Protein AF-A0A7S0BQ72-F1 (afdb_monomer_lite)

Sequence (99 aa):
MGRMLGFVGVPGSGLGAGGRGSRRRLHRCRAFSDNLIGVHYLVFSGSLEESDVRKAAAGAKEAGYDVLELPMMDVDMDTRMIKGVLDEYGLVPTGSLGL

Radius of gyration: 30.88 Å; chains: 1; bounding box: 50×63×85 Å

pLDDT: mean 78.66, std 23.92, range [35.94, 98.69]

Secondary structure (DSSP, 8-state):
------------------------------PPPSS--EEEGGGT-S--SHHHHHHHHHHHHHTT-SEEEEETT-TT--HHHHHHHHHHHTPEEEEES--

Foldseek 3Di:
DYDDDDDDDDDDDDDDDDDDDPPPPPPPDPPPPPDFAEDELVVQDDDLPLVSLLRSLVVCLVVPGQEYEYQPCDPPRPPVSSVVSNVVSNHHYHYDPPD

Structure (mmCIF, N/CA/C/O backbone):
data_AF-A0A7S0BQ72-F1
#
_entry.id   AF-A0A7S0BQ72-F1
#
loop_
_atom_site.group_PDB
_atom_site.id
_atom_site.type_symbol
_atom_site.label_atom_id
_atom_site.label_alt_id
_atom_site.label_comp_id
_atom_site.label_asym_id
_atom_si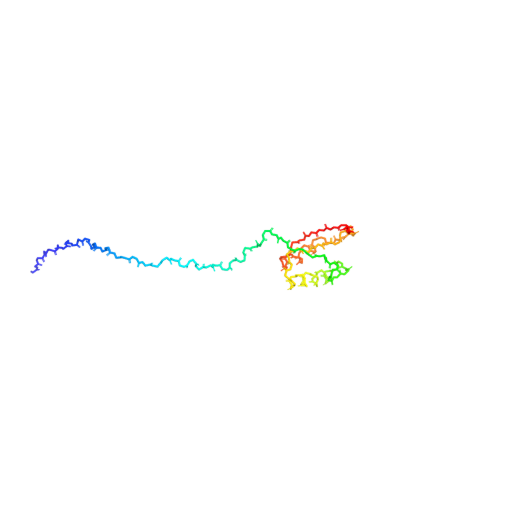te.label_entity_id
_atom_site.label_seq_id
_atom_site.pdbx_PDB_ins_code
_atom_site.Cartn_x
_atom_site.Cartn_y
_atom_site.Cartn_z
_atom_site.occupancy
_atom_site.B_iso_or_equiv
_atom_site.auth_seq_id
_atom_site.auth_comp_id
_atom_site.auth_asym_id
_atom_site.auth_atom_id
_atom_site.pdbx_PDB_model_num
ATOM 1 N N . MET A 1 1 ? -28.352 -53.924 68.371 1.00 41.56 1 MET A N 1
ATOM 2 C CA . MET A 1 1 ? -28.488 -52.454 68.227 1.00 41.56 1 MET A CA 1
ATOM 3 C C . MET A 1 1 ? -28.575 -52.148 66.735 1.00 41.56 1 MET A C 1
ATOM 5 O O . MET A 1 1 ? -27.767 -52.711 66.025 1.00 41.56 1 MET A O 1
ATOM 9 N N . GLY A 1 2 ? -29.467 -51.373 66.129 1.00 41.12 2 GLY A N 1
ATOM 10 C CA . GLY A 1 2 ? -30.600 -50.543 66.525 1.00 41.12 2 GLY A CA 1
ATOM 11 C C . GLY A 1 2 ? -31.007 -49.732 65.272 1.00 41.12 2 GLY A C 1
ATOM 12 O O . GLY A 1 2 ? -30.124 -49.193 64.626 1.00 41.12 2 GLY A O 1
ATOM 13 N N . ARG A 1 3 ? -32.307 -49.753 64.930 1.00 44.31 3 ARG A N 1
ATOM 14 C CA . ARG A 1 3 ? -33.176 -48.734 64.271 1.00 44.31 3 ARG A CA 1
ATOM 15 C C . ARG A 1 3 ? -32.586 -47.789 63.186 1.00 44.31 3 ARG A C 1
ATOM 17 O O . ARG A 1 3 ? -31.590 -47.136 63.421 1.00 44.31 3 ARG A O 1
ATOM 24 N N . MET A 1 4 ? -33.146 -47.719 61.967 1.00 35.94 4 MET A N 1
ATOM 25 C CA . MET A 1 4 ? -34.406 -47.047 61.540 1.00 35.94 4 MET A CA 1
ATOM 26 C C . MET A 1 4 ? -34.242 -45.529 61.296 1.00 35.94 4 MET A C 1
ATOM 28 O O . MET A 1 4 ? -33.608 -44.855 62.097 1.00 35.94 4 MET A O 1
ATOM 32 N N . LEU A 1 5 ? -34.955 -45.035 60.263 1.00 50.41 5 LEU A N 1
ATOM 33 C CA . LEU A 1 5 ? -35.218 -43.631 59.858 1.00 50.41 5 LEU A CA 1
ATOM 34 C C . LEU A 1 5 ? -34.120 -43.020 58.953 1.00 50.41 5 LEU A C 1
ATOM 36 O O . LEU A 1 5 ? -32.964 -42.972 59.333 1.00 50.41 5 LEU A O 1
ATOM 40 N N . GLY A 1 6 ? -34.359 -42.568 57.716 1.00 37.75 6 GLY A N 1
ATOM 41 C CA . GLY A 1 6 ? -35.563 -41.967 57.145 1.00 37.75 6 GLY A CA 1
ATOM 42 C C . GLY A 1 6 ? -35.595 -40.474 57.474 1.00 37.75 6 GLY A C 1
ATOM 43 O O . GLY A 1 6 ? -36.144 -40.108 58.507 1.00 37.75 6 GLY A O 1
ATOM 44 N N . PHE A 1 7 ? -35.025 -39.622 56.614 1.00 39.34 7 PHE A N 1
ATOM 45 C CA . PHE A 1 7 ? -35.271 -38.179 56.666 1.00 39.34 7 PHE A CA 1
ATOM 46 C C . PHE A 1 7 ? -35.523 -37.620 55.262 1.00 39.34 7 PHE A C 1
ATOM 48 O O . PHE A 1 7 ? -34.644 -37.592 54.404 1.00 39.34 7 PHE A O 1
ATOM 55 N N . VAL A 1 8 ? -36.772 -37.207 55.064 1.00 45.25 8 VAL A N 1
ATOM 56 C CA . VAL A 1 8 ? -37.276 -36.356 53.987 1.00 45.25 8 VAL A CA 1
ATOM 57 C C . VAL A 1 8 ? -37.340 -34.933 54.555 1.00 45.25 8 VAL A C 1
ATOM 59 O O . VAL A 1 8 ? -37.845 -34.746 55.658 1.00 45.25 8 VAL A O 1
ATOM 62 N N . GLY A 1 9 ? -36.864 -33.937 53.806 1.00 38.19 9 GLY A N 1
ATOM 63 C CA . GLY A 1 9 ? -36.982 -32.504 54.124 1.00 38.19 9 GLY A CA 1
ATOM 64 C C . GLY A 1 9 ? -36.601 -31.671 52.894 1.00 38.19 9 GLY A C 1
ATOM 65 O O . GLY A 1 9 ? -35.417 -31.501 52.643 1.00 38.19 9 GLY A O 1
ATOM 66 N N . VAL A 1 10 ? -37.516 -31.492 51.931 1.00 49.62 10 VAL A N 1
ATOM 67 C CA . VAL A 1 10 ? -38.379 -30.305 51.674 1.00 49.62 10 VAL A CA 1
ATOM 68 C C . VAL A 1 10 ? -37.610 -29.088 51.105 1.00 49.62 10 VAL A C 1
ATOM 70 O O . VAL A 1 10 ? -36.582 -28.702 51.656 1.00 49.62 10 VAL A O 1
ATOM 73 N N . PRO A 1 11 ? -38.097 -28.474 50.001 1.00 47.62 11 PRO A N 1
ATOM 74 C CA . PRO A 1 11 ? -37.394 -27.428 49.264 1.00 47.62 11 PRO A CA 1
ATOM 75 C C . PRO A 1 11 ? -37.461 -26.074 49.980 1.00 47.62 11 PRO A C 1
ATOM 77 O O . PRO A 1 11 ? -38.529 -25.604 50.368 1.00 47.62 11 PRO A O 1
ATOM 80 N N . GLY A 1 12 ? -36.305 -25.424 50.106 1.00 40.16 12 GLY A N 1
ATOM 81 C CA . GLY A 1 12 ? -36.194 -24.049 50.577 1.00 40.16 12 GLY A CA 1
ATOM 82 C C . GLY A 1 12 ? -36.549 -23.057 49.474 1.00 40.16 12 GLY A C 1
ATOM 83 O O . GLY A 1 12 ? -35.733 -22.749 48.610 1.00 40.16 12 GLY A O 1
ATOM 84 N N . SER A 1 13 ? -37.775 -22.551 49.535 1.00 47.12 13 SER A N 1
ATOM 85 C CA . SER A 1 13 ? -38.231 -21.304 48.929 1.00 47.12 13 SER A CA 1
ATOM 86 C C . SER A 1 13 ? -37.408 -20.108 49.423 1.00 47.12 13 SER A C 1
ATOM 88 O O . SER A 1 13 ? -37.281 -19.905 50.630 1.00 47.12 13 SER A O 1
ATOM 90 N N . GLY A 1 14 ? -36.919 -19.278 48.501 1.00 38.47 14 GLY A N 1
ATOM 91 C CA . GLY A 1 14 ? -36.243 -18.020 48.812 1.00 38.47 14 GLY A CA 1
ATOM 92 C C . GLY A 1 14 ? -36.335 -17.033 47.653 1.00 38.47 14 GLY A C 1
ATOM 93 O O . GLY A 1 14 ? -35.476 -17.006 46.779 1.00 38.47 14 GLY A O 1
ATOM 94 N N . LEU A 1 15 ? -37.398 -16.227 47.650 1.00 46.81 15 LEU A N 1
ATOM 95 C CA . LEU A 1 15 ? -37.475 -14.978 46.894 1.00 46.81 15 LEU A CA 1
ATOM 96 C C . LEU A 1 15 ? -36.429 -14.003 47.455 1.00 46.81 15 LEU A C 1
ATOM 98 O O . LEU A 1 15 ? -36.404 -13.753 48.657 1.00 46.81 15 LEU A O 1
ATOM 102 N N . GLY A 1 16 ? -35.585 -13.443 46.587 1.00 36.53 16 GLY A N 1
ATOM 103 C CA . GLY A 1 16 ? -34.517 -12.524 46.977 1.00 36.53 16 GLY A CA 1
ATOM 104 C C . GLY A 1 16 ? -34.161 -11.545 45.863 1.00 36.53 16 GLY A C 1
ATOM 105 O O . GLY A 1 16 ? -33.336 -11.835 45.008 1.00 36.53 16 GLY A O 1
ATOM 106 N N . ALA A 1 17 ? -34.856 -10.410 45.895 1.00 41.03 17 ALA A N 1
ATOM 107 C CA . ALA A 1 17 ? -34.578 -9.091 45.332 1.00 41.03 17 ALA A CA 1
ATOM 108 C C . ALA A 1 17 ? -33.321 -8.864 44.455 1.00 41.03 17 ALA A C 1
ATOM 110 O O . ALA A 1 17 ? -32.184 -9.035 44.880 1.00 41.03 17 ALA A O 1
ATOM 111 N N . GLY A 1 18 ? -33.577 -8.278 43.277 1.00 46.44 18 GLY A N 1
ATOM 112 C CA . GLY A 1 18 ? -32.894 -7.081 42.768 1.00 46.44 18 GLY A CA 1
ATOM 113 C C . GLY A 1 18 ? -31.375 -7.014 42.922 1.00 46.44 18 GLY A C 1
ATOM 114 O O . GLY A 1 18 ? -30.857 -6.487 43.901 1.00 46.44 18 GLY A O 1
ATOM 115 N N . GLY A 1 19 ? -30.655 -7.421 41.879 1.00 39.94 19 GLY A N 1
ATOM 116 C CA . GLY A 1 19 ? -29.201 -7.336 41.846 1.00 39.94 19 GLY A CA 1
ATOM 117 C C . GLY A 1 19 ? -28.673 -6.913 40.488 1.00 39.94 19 GLY A C 1
ATOM 118 O O . GLY A 1 19 ? -28.240 -7.756 39.720 1.00 39.94 19 GLY A O 1
ATOM 119 N N . ARG A 1 20 ? -28.646 -5.594 40.260 1.00 50.38 20 ARG A N 1
ATOM 120 C CA . ARG A 1 20 ? -27.745 -4.881 39.337 1.00 50.38 20 ARG A CA 1
ATOM 121 C C . ARG A 1 20 ? -27.789 -5.359 37.885 1.00 50.38 20 ARG A C 1
ATOM 123 O O . ARG A 1 20 ? -27.105 -6.302 37.499 1.00 50.38 20 ARG A O 1
ATOM 130 N N . GLY A 1 21 ? -28.507 -4.584 37.067 1.00 42.28 21 GLY A N 1
ATOM 131 C CA . GLY A 1 21 ? -28.346 -4.582 35.620 1.00 42.28 21 GLY A CA 1
ATOM 132 C C . GLY A 1 21 ? -26.866 -4.681 35.274 1.00 42.28 21 GLY A C 1
ATOM 133 O O . GLY A 1 21 ? -26.065 -3.828 35.664 1.00 42.28 21 GLY A O 1
ATOM 134 N N . SER A 1 22 ? -26.527 -5.792 34.624 1.00 52.75 22 SER A N 1
ATOM 135 C CA . SER A 1 22 ? -25.232 -6.047 34.024 1.00 52.75 22 SER A CA 1
ATOM 136 C C . SER A 1 22 ? -24.832 -4.786 33.270 1.00 52.75 22 SER A C 1
ATOM 138 O O . SER A 1 22 ? -25.391 -4.463 32.219 1.00 52.75 22 SER A O 1
ATOM 140 N N . ARG A 1 23 ? -23.902 -4.020 33.854 1.00 53.44 23 ARG A N 1
ATOM 141 C CA . ARG A 1 23 ? -23.138 -3.027 33.111 1.00 53.44 23 ARG A CA 1
ATOM 142 C C . ARG A 1 23 ? -22.479 -3.845 32.022 1.00 53.44 23 ARG A C 1
ATOM 144 O O . ARG A 1 23 ? -21.514 -4.554 32.306 1.00 53.44 23 ARG A O 1
ATOM 151 N N . ARG A 1 24 ? -23.056 -3.803 30.818 1.00 55.06 24 ARG A N 1
ATOM 152 C CA . ARG A 1 24 ? -22.444 -4.352 29.617 1.00 55.06 24 ARG A CA 1
ATOM 153 C C . ARG A 1 24 ? -21.061 -3.735 29.566 1.00 55.06 24 ARG A C 1
ATOM 155 O O . ARG A 1 24 ? -20.906 -2.552 29.279 1.00 55.06 24 ARG A O 1
ATOM 162 N N . ARG A 1 25 ? -20.074 -4.527 29.981 1.00 51.22 25 ARG A N 1
ATOM 163 C CA . ARG A 1 25 ? -18.661 -4.240 29.830 1.00 51.22 25 ARG A CA 1
ATOM 164 C C . ARG A 1 25 ? -18.521 -4.073 28.326 1.00 51.22 25 ARG A C 1
ATOM 166 O O . ARG A 1 25 ? -18.634 -5.057 27.604 1.00 51.22 25 ARG A O 1
ATOM 173 N N . LEU A 1 26 ? -18.461 -2.823 27.863 1.00 52.44 26 LEU A N 1
ATOM 174 C CA . LEU A 1 26 ? -18.269 -2.507 26.456 1.00 52.44 26 LEU A CA 1
ATOM 175 C C . LEU A 1 26 ? -16.914 -3.105 26.103 1.00 52.44 26 LEU A C 1
ATOM 177 O O . LEU A 1 26 ? -15.861 -2.547 26.417 1.00 52.44 26 LEU A O 1
ATOM 181 N N . HIS A 1 27 ? -16.963 -4.322 25.571 1.00 43.56 27 HIS A N 1
ATOM 182 C CA . HIS A 1 27 ? -15.825 -4.968 24.971 1.00 43.56 27 HIS A CA 1
ATOM 183 C C . HIS A 1 27 ? -15.377 -4.026 23.866 1.00 43.56 27 HIS A C 1
ATOM 185 O O . HIS A 1 27 ? -16.123 -3.716 22.941 1.00 43.56 27 HIS A O 1
ATOM 191 N N . ARG A 1 28 ? -14.173 -3.494 24.050 1.00 50.84 28 ARG A N 1
ATOM 192 C CA . ARG A 1 28 ? -13.486 -2.601 23.131 1.00 50.84 28 ARG A CA 1
ATOM 193 C C . ARG A 1 28 ? -13.039 -3.424 21.923 1.00 50.84 28 ARG A C 1
ATOM 195 O O . ARG A 1 28 ? -11.858 -3.668 21.736 1.00 50.84 28 ARG A O 1
ATOM 202 N N . CYS A 1 29 ? -13.999 -3.896 21.144 1.00 42.19 29 CYS A N 1
ATOM 203 C CA . CYS A 1 29 ? -13.779 -4.262 19.762 1.00 42.19 29 CYS A CA 1
ATOM 204 C C . CYS A 1 29 ? -13.966 -2.957 18.999 1.00 42.19 29 CYS A C 1
ATOM 206 O O . CYS A 1 29 ? -15.072 -2.418 18.973 1.00 42.19 29 CYS A O 1
ATOM 208 N N . ARG A 1 30 ? -12.883 -2.400 18.444 1.00 52.41 30 ARG A N 1
ATOM 209 C CA . ARG A 1 30 ? -13.011 -1.466 17.323 1.00 52.41 30 ARG A CA 1
ATOM 210 C C . ARG A 1 30 ? -13.833 -2.232 16.286 1.00 52.41 30 ARG A C 1
ATOM 212 O O . ARG A 1 30 ? -13.303 -3.133 15.645 1.00 52.41 30 ARG A O 1
ATOM 219 N N . ALA A 1 31 ? -15.131 -1.958 16.198 1.00 51.78 31 ALA A N 1
ATOM 220 C CA . ALA A 1 31 ? -15.818 -2.184 14.945 1.00 51.78 31 ALA A CA 1
ATOM 221 C C . ALA A 1 31 ? -14.988 -1.391 13.936 1.00 51.78 31 ALA A C 1
ATOM 223 O O . ALA A 1 31 ? -14.740 -0.203 14.166 1.00 51.78 31 ALA A O 1
ATOM 224 N N . PHE A 1 32 ? -14.440 -2.066 12.927 1.00 57.34 32 PHE A N 1
ATOM 225 C CA . PHE A 1 32 ? -14.002 -1.367 11.731 1.00 57.34 32 PHE A CA 1
ATOM 226 C C . PHE A 1 32 ? -15.158 -0.437 11.374 1.00 57.34 32 PHE A C 1
ATOM 228 O O . PHE A 1 32 ? -16.287 -0.903 11.229 1.00 57.34 32 PHE A O 1
ATOM 235 N N . SER A 1 33 ? -14.927 0.874 11.385 1.00 59.94 33 SER A N 1
ATOM 236 C CA . SER A 1 33 ? -15.899 1.778 10.789 1.00 59.94 33 SER A CA 1
ATOM 237 C C . SER A 1 33 ? -16.121 1.267 9.368 1.00 59.94 33 SER A C 1
ATOM 239 O O . SER A 1 33 ? -15.140 0.993 8.682 1.00 59.94 33 SER A O 1
ATOM 241 N N . ASP A 1 34 ? -17.370 1.128 8.924 1.00 70.38 34 ASP A N 1
ATOM 242 C CA . ASP A 1 34 ? -17.694 0.598 7.585 1.00 70.38 34 ASP A CA 1
ATOM 243 C C . ASP A 1 34 ? -17.074 1.428 6.433 1.00 70.38 34 ASP A C 1
ATOM 245 O O . ASP A 1 34 ? -17.126 1.032 5.272 1.00 70.38 34 ASP A O 1
ATOM 249 N N . ASN A 1 35 ? -16.458 2.570 6.755 1.00 88.62 35 ASN A N 1
ATOM 250 C CA . ASN A 1 35 ? -15.721 3.429 5.841 1.00 88.62 35 ASN A CA 1
ATOM 251 C C . ASN A 1 35 ? -14.210 3.211 5.988 1.00 88.62 35 ASN A C 1
ATOM 253 O O . ASN A 1 35 ? -13.606 3.699 6.946 1.00 88.62 35 ASN A O 1
ATOM 257 N N . LEU A 1 36 ? -13.612 2.530 5.011 1.00 94.81 36 LEU A N 1
ATOM 258 C CA . LEU A 1 36 ? -12.161 2.406 4.881 1.00 94.81 36 LEU A CA 1
ATOM 259 C C . LEU A 1 36 ? -11.547 3.747 4.469 1.00 94.81 36 LEU A C 1
ATOM 261 O O . LEU A 1 36 ? -12.052 4.403 3.554 1.00 94.81 36 LEU A O 1
ATOM 265 N N . ILE A 1 37 ? -10.441 4.131 5.106 1.00 96.94 37 ILE A N 1
ATOM 266 C CA . ILE A 1 37 ? -9.686 5.331 4.733 1.00 96.94 37 ILE A CA 1
ATOM 267 C C . ILE A 1 37 ? -8.421 4.918 3.984 1.00 96.94 37 ILE A C 1
ATOM 269 O O . ILE A 1 37 ? -7.583 4.174 4.501 1.00 96.94 37 ILE A O 1
ATOM 273 N N . GLY A 1 38 ? -8.298 5.403 2.749 1.00 96.81 38 GLY A N 1
ATOM 274 C CA . GLY A 1 38 ? -7.180 5.102 1.864 1.00 96.81 38 GLY A CA 1
ATOM 275 C C . GLY A 1 38 ? -6.159 6.221 1.747 1.00 96.81 38 GLY A C 1
ATOM 276 O O . GLY A 1 38 ? -6.456 7.390 1.993 1.00 96.81 38 GLY A O 1
ATOM 277 N N . VAL A 1 39 ? -4.954 5.834 1.337 1.00 98.06 39 VAL A N 1
ATOM 278 C CA . VAL A 1 39 ? -3.861 6.737 0.974 1.00 98.06 39 VAL A CA 1
ATOM 279 C C . VAL A 1 39 ? -3.188 6.254 -0.305 1.00 98.06 39 VAL A C 1
ATOM 281 O O . VAL A 1 39 ? -3.026 5.051 -0.524 1.00 98.06 39 VAL A O 1
ATOM 284 N N . HIS A 1 40 ? -2.772 7.204 -1.138 1.00 97.69 40 HIS A N 1
ATOM 285 C CA . HIS A 1 40 ? -2.037 6.911 -2.358 1.00 97.69 40 HIS A CA 1
ATOM 286 C C . HIS A 1 40 ? -0.587 6.522 -2.040 1.00 97.69 40 HIS A C 1
ATOM 288 O O . HIS A 1 40 ? 0.105 7.216 -1.291 1.00 97.69 40 HIS A O 1
ATOM 294 N N . TYR A 1 41 ? -0.097 5.442 -2.649 1.00 97.44 41 TYR A N 1
ATOM 295 C CA . TYR A 1 41 ? 1.251 4.898 -2.441 1.00 97.44 41 TYR A CA 1
ATOM 296 C C . TYR A 1 41 ? 2.364 5.945 -2.608 1.00 97.44 41 TYR A C 1
ATOM 298 O O . TYR A 1 41 ? 3.286 6.020 -1.793 1.00 97.44 41 TYR A O 1
ATOM 306 N N . LEU A 1 42 ? 2.227 6.804 -3.629 1.00 96.00 42 LEU A N 1
ATOM 307 C CA . LEU A 1 42 ? 3.193 7.864 -3.964 1.00 96.00 42 LEU A CA 1
ATOM 308 C C . LEU A 1 42 ? 3.438 8.898 -2.852 1.00 96.00 42 LEU A C 1
ATOM 310 O O . LEU A 1 42 ? 4.401 9.656 -2.937 1.00 96.00 42 LEU A O 1
ATOM 314 N N . VAL A 1 43 ? 2.626 8.918 -1.790 1.00 97.62 43 VAL A N 1
ATOM 315 C CA . VAL A 1 43 ? 2.912 9.710 -0.581 1.00 97.62 43 VAL A CA 1
ATOM 316 C C . VAL A 1 43 ? 4.194 9.230 0.115 1.00 97.62 43 VAL A C 1
ATO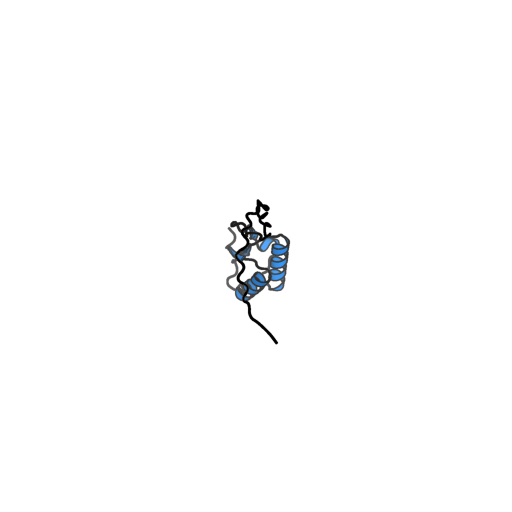M 318 O O . VAL A 1 43 ? 4.903 10.036 0.718 1.00 97.62 43 VAL A O 1
ATOM 321 N N . PHE A 1 44 ? 4.514 7.934 0.032 1.00 97.94 44 PHE A N 1
ATOM 322 C CA . PHE A 1 44 ? 5.606 7.315 0.791 1.00 97.94 44 PHE A CA 1
ATOM 323 C C . PHE A 1 44 ? 6.797 6.868 -0.069 1.00 97.94 44 PHE A C 1
ATOM 325 O O . PHE A 1 44 ? 7.949 6.938 0.394 1.00 97.94 44 PHE A O 1
ATOM 332 N N . SER A 1 45 ? 6.545 6.396 -1.296 1.00 96.69 45 SER A N 1
ATOM 333 C CA . SER A 1 45 ? 7.593 5.991 -2.239 1.00 96.69 45 SER A CA 1
ATOM 334 C C . SER A 1 45 ? 7.174 6.137 -3.705 1.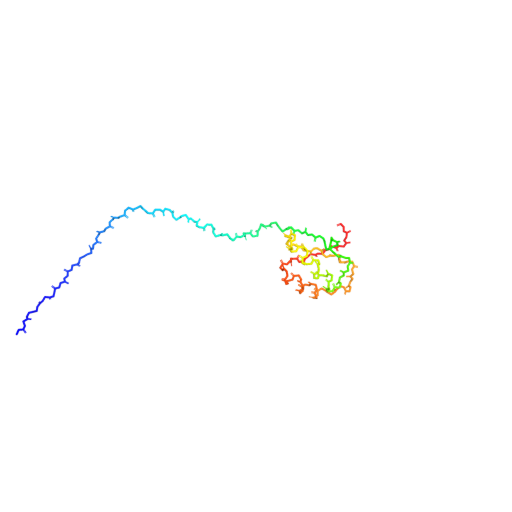00 96.69 45 SER A C 1
ATOM 336 O O . SER A 1 45 ? 5.996 6.067 -4.026 1.0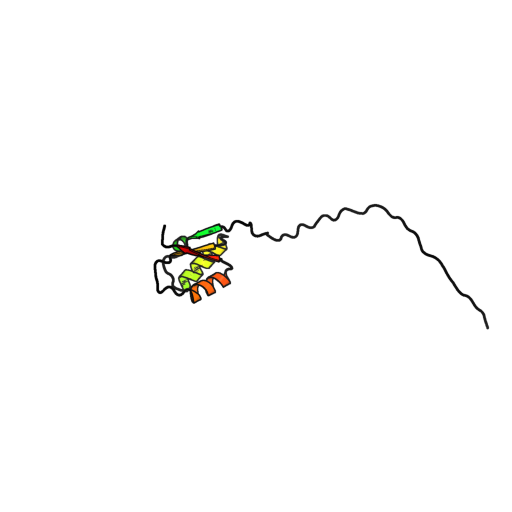0 96.69 45 SER A O 1
ATOM 338 N N . GLY A 1 46 ? 8.154 6.330 -4.595 1.00 94.00 46 GLY A N 1
ATOM 339 C CA . GLY A 1 46 ? 7.976 6.439 -6.048 1.00 94.00 46 GLY A CA 1
ATOM 340 C C . GLY A 1 46 ? 8.420 5.211 -6.853 1.00 94.00 46 GLY A C 1
ATOM 341 O O . GLY A 1 46 ? 8.384 5.261 -8.076 1.00 94.00 46 GLY A O 1
ATOM 342 N N . SER A 1 47 ? 8.861 4.140 -6.191 1.00 94.31 47 SER A N 1
ATOM 343 C CA . SER A 1 47 ? 9.309 2.878 -6.804 1.00 94.31 47 SER A CA 1
ATOM 344 C C . SER A 1 47 ? 8.465 1.717 -6.271 1.00 94.31 47 SER A C 1
ATOM 346 O O . SER A 1 47 ? 7.935 1.822 -5.168 1.00 94.31 47 SER A O 1
ATOM 348 N N . LEU A 1 48 ? 8.322 0.631 -7.036 1.00 94.62 48 LEU A N 1
ATOM 349 C CA . LEU A 1 48 ? 7.580 -0.579 -6.646 1.00 94.62 48 LEU A CA 1
ATOM 350 C C . LEU A 1 48 ? 8.501 -1.753 -6.265 1.00 94.62 48 LEU A C 1
ATOM 352 O O . LEU A 1 48 ? 8.049 -2.892 -6.175 1.00 94.62 48 LEU A O 1
ATOM 356 N N . GLU A 1 49 ? 9.779 -1.478 -6.000 1.00 96.12 49 GLU A N 1
ATOM 357 C CA . GLU A 1 49 ? 10.707 -2.455 -5.425 1.00 96.12 49 GLU A CA 1
ATOM 358 C C . GLU A 1 49 ? 10.273 -2.864 -4.006 1.00 96.12 49 GLU A C 1
ATOM 360 O O . GLU A 1 49 ? 9.713 -2.063 -3.254 1.00 96.12 49 GLU A O 1
ATOM 365 N N . GLU A 1 50 ? 10.564 -4.100 -3.587 1.00 97.62 50 GLU A N 1
ATOM 366 C CA . GLU A 1 50 ? 10.053 -4.647 -2.316 1.00 97.62 50 GLU A CA 1
ATOM 367 C C . GLU A 1 50 ? 10.388 -3.772 -1.092 1.00 97.62 50 GLU A C 1
ATOM 369 O O . GLU A 1 50 ? 9.552 -3.584 -0.204 1.00 97.62 50 GLU A O 1
ATOM 374 N N . SER A 1 51 ? 11.595 -3.200 -1.033 1.00 98.19 51 SER A N 1
ATOM 375 C CA . SER A 1 51 ? 12.017 -2.323 0.068 1.00 98.19 51 SER A CA 1
ATOM 376 C C . SER A 1 51 ? 11.171 -1.049 0.162 1.00 98.19 51 SER A C 1
ATOM 378 O O . SER A 1 51 ? 10.820 -0.615 1.264 1.00 98.19 51 SER A O 1
ATOM 380 N N . ASP A 1 52 ? 10.806 -0.475 -0.982 1.00 98.25 52 ASP A N 1
ATOM 381 C CA . ASP A 1 52 ? 9.945 0.698 -1.090 1.00 98.25 52 ASP A CA 1
ATOM 382 C C . ASP A 1 52 ? 8.497 0.369 -0.731 1.00 98.25 52 ASP A C 1
ATOM 384 O O . ASP A 1 52 ? 7.860 1.120 0.014 1.00 98.25 52 ASP A O 1
ATOM 388 N N . VAL A 1 53 ? 8.010 -0.796 -1.163 1.00 98.31 53 VAL A N 1
ATOM 389 C CA . VAL A 1 53 ? 6.664 -1.275 -0.826 1.00 98.31 53 VAL A CA 1
ATOM 390 C C . VAL A 1 53 ? 6.532 -1.490 0.678 1.00 98.31 53 VAL A C 1
ATOM 392 O O . VAL A 1 53 ? 5.555 -1.047 1.284 1.00 98.31 53 VAL A O 1
ATOM 395 N N . ARG A 1 54 ? 7.545 -2.085 1.318 1.00 98.62 54 ARG A N 1
ATOM 396 C CA . ARG A 1 54 ? 7.596 -2.255 2.780 1.00 98.62 54 ARG A CA 1
ATOM 397 C C . ARG A 1 54 ? 7.625 -0.916 3.510 1.00 98.62 54 ARG A C 1
ATOM 399 O O . ARG A 1 54 ? 6.908 -0.745 4.495 1.00 98.62 54 ARG A O 1
ATOM 406 N N . LYS A 1 55 ? 8.406 0.053 3.021 1.00 98.62 55 LYS A N 1
ATOM 407 C CA . LYS A 1 55 ? 8.441 1.416 3.574 1.00 98.62 55 LYS A CA 1
ATOM 408 C C . LYS A 1 55 ? 7.068 2.089 3.484 1.00 98.62 55 LYS A C 1
ATOM 410 O O . LYS A 1 55 ? 6.615 2.675 4.466 1.00 98.62 55 LYS A O 1
ATOM 415 N N . ALA A 1 56 ? 6.404 1.993 2.334 1.00 98.69 56 ALA A N 1
ATOM 416 C CA . ALA A 1 56 ? 5.077 2.564 2.129 1.00 98.69 56 ALA A CA 1
ATOM 417 C C . ALA A 1 56 ? 4.017 1.892 3.011 1.00 98.69 56 ALA A C 1
ATOM 419 O O . ALA A 1 56 ? 3.238 2.587 3.661 1.00 98.69 56 ALA A O 1
ATOM 420 N N . ALA A 1 57 ? 4.031 0.561 3.106 1.00 98.69 57 ALA A N 1
ATOM 421 C CA . ALA A 1 57 ? 3.122 -0.198 3.960 1.00 98.69 57 ALA A CA 1
ATOM 422 C C . ALA A 1 57 ? 3.304 0.151 5.447 1.00 98.69 57 ALA A C 1
ATOM 424 O O . ALA A 1 57 ? 2.324 0.398 6.152 1.00 98.69 57 ALA A O 1
ATOM 425 N N . ALA A 1 58 ? 4.553 0.247 5.913 1.00 98.69 58 ALA A N 1
ATOM 426 C CA . ALA A 1 58 ? 4.862 0.658 7.278 1.00 98.69 58 ALA A CA 1
ATOM 427 C C . ALA A 1 58 ? 4.353 2.075 7.576 1.00 98.69 58 ALA A C 1
ATOM 429 O O . ALA A 1 58 ? 3.647 2.268 8.566 1.00 98.69 58 ALA A O 1
ATOM 430 N N . GLY A 1 59 ? 4.640 3.041 6.696 1.00 98.56 59 GLY A N 1
ATOM 431 C CA . GLY A 1 59 ? 4.193 4.427 6.856 1.00 98.56 59 GLY A CA 1
ATOM 432 C C . GLY A 1 59 ? 2.670 4.573 6.828 1.00 98.56 59 GLY A C 1
ATOM 433 O O . GLY A 1 59 ? 2.096 5.256 7.676 1.00 98.56 59 GLY A O 1
ATOM 434 N N . ALA A 1 60 ? 1.993 3.882 5.908 1.00 98.56 60 ALA A N 1
ATOM 435 C CA . ALA A 1 60 ? 0.536 3.884 5.827 1.00 98.56 60 ALA A CA 1
ATOM 436 C C . ALA A 1 60 ? -0.104 3.277 7.083 1.00 98.56 60 ALA A C 1
ATOM 438 O O . ALA A 1 60 ? -1.061 3.833 7.630 1.00 98.56 60 ALA A O 1
ATOM 439 N N . LYS A 1 61 ? 0.458 2.169 7.584 1.00 98.25 61 LYS A N 1
ATOM 440 C CA . LYS A 1 61 ? -0.029 1.517 8.799 1.00 98.25 61 LYS A CA 1
ATOM 441 C C . LYS A 1 61 ? 0.173 2.375 10.042 1.00 98.25 61 LYS A C 1
ATOM 443 O O . LYS A 1 61 ? -0.743 2.485 10.855 1.00 98.25 61 LYS A O 1
ATOM 448 N N . GLU A 1 62 ? 1.350 2.977 10.189 1.00 98.38 62 GLU A N 1
ATOM 449 C CA . GLU A 1 62 ? 1.675 3.879 11.297 1.00 98.38 62 GLU A CA 1
ATOM 450 C C . GLU A 1 62 ? 0.751 5.104 11.314 1.00 98.38 62 GLU A C 1
ATOM 452 O O . GLU A 1 62 ? 0.268 5.502 12.374 1.00 98.38 62 GLU A O 1
ATOM 457 N N . ALA A 1 63 ? 0.424 5.643 10.136 1.00 98.06 63 ALA A N 1
ATOM 458 C CA . ALA A 1 63 ? -0.513 6.754 9.979 1.00 98.06 63 ALA A CA 1
ATOM 459 C C . ALA A 1 63 ? -1.991 6.370 10.209 1.00 98.06 63 ALA A C 1
ATOM 461 O O . ALA A 1 63 ? -2.841 7.253 10.326 1.00 98.06 63 ALA A O 1
ATOM 462 N N . GLY A 1 64 ? -2.307 5.075 10.318 1.00 97.06 64 GLY A N 1
ATOM 463 C CA . GLY A 1 64 ? -3.650 4.584 10.629 1.00 97.06 64 GLY A CA 1
ATOM 464 C C . GLY A 1 64 ? -4.578 4.424 9.424 1.00 97.06 64 GLY A C 1
ATOM 465 O O . GLY A 1 64 ? -5.791 4.403 9.624 1.00 97.06 64 GLY A O 1
ATOM 466 N N . TYR A 1 65 ? -4.031 4.309 8.211 1.00 98.00 65 TYR A N 1
ATOM 467 C CA . TYR A 1 65 ? -4.808 3.990 7.012 1.00 98.00 65 TYR A CA 1
ATOM 468 C C . TYR A 1 65 ? -5.192 2.508 6.953 1.00 98.00 65 TYR A C 1
ATOM 470 O O . TYR A 1 65 ? -4.501 1.641 7.497 1.00 98.00 65 TYR A O 1
ATOM 478 N N . ASP A 1 66 ? -6.286 2.233 6.245 1.00 97.06 66 ASP A N 1
ATOM 479 C CA . ASP A 1 66 ? -6.810 0.884 6.020 1.00 97.06 66 ASP A CA 1
ATOM 480 C C . ASP A 1 66 ? -6.496 0.375 4.608 1.00 97.06 66 ASP A C 1
ATOM 482 O O . ASP A 1 66 ? -6.325 -0.826 4.398 1.00 97.06 66 ASP A O 1
ATOM 486 N N . VAL A 1 67 ? -6.430 1.290 3.637 1.00 97.75 67 VAL A N 1
ATOM 487 C CA . VAL A 1 67 ? -6.238 1.000 2.211 1.00 97.75 67 VAL A CA 1
ATOM 488 C C . VAL A 1 67 ? -4.950 1.654 1.716 1.00 97.75 67 VAL A C 1
ATOM 490 O O . VAL A 1 67 ? -4.691 2.821 2.015 1.00 97.75 67 VAL A O 1
ATOM 493 N N . LEU A 1 68 ? -4.176 0.923 0.914 1.00 98.19 68 LEU A N 1
ATOM 494 C CA . LEU A 1 68 ? -3.065 1.479 0.143 1.00 98.19 68 LEU A CA 1
ATOM 495 C C . LEU A 1 68 ? -3.392 1.384 -1.349 1.00 98.19 68 LEU A C 1
ATOM 497 O O . LEU A 1 68 ? -3.613 0.294 -1.877 1.00 98.19 68 LEU A O 1
ATOM 501 N N . GLU A 1 69 ? -3.453 2.531 -2.015 1.00 97.38 69 GLU A N 1
ATOM 502 C CA . GLU A 1 69 ? -3.762 2.629 -3.441 1.00 97.38 69 GLU A CA 1
ATOM 503 C C . GLU A 1 69 ? -2.475 2.658 -4.274 1.00 97.38 69 GLU A C 1
ATOM 505 O O . GLU A 1 69 ? -1.628 3.535 -4.099 1.00 97.38 69 GLU A O 1
ATOM 510 N N . LEU A 1 70 ? -2.321 1.682 -5.168 1.00 96.56 70 LEU A N 1
ATOM 511 C CA . LEU A 1 70 ? -1.131 1.459 -5.983 1.00 96.56 70 LEU A CA 1
ATOM 512 C C . LEU A 1 70 ? -1.236 2.159 -7.353 1.00 96.56 70 LEU A C 1
ATOM 514 O O . LEU A 1 70 ? -2.261 2.022 -8.027 1.00 96.56 70 LEU A O 1
ATOM 518 N N . PRO A 1 71 ? -0.172 2.832 -7.827 1.00 94.25 71 PRO A N 1
ATOM 519 C CA . PRO A 1 71 ? -0.118 3.375 -9.179 1.00 94.25 71 PRO A CA 1
ATOM 520 C C . PRO A 1 71 ? 0.110 2.243 -10.190 1.00 94.25 71 PRO A C 1
ATOM 522 O O . PRO A 1 71 ? 1.231 1.775 -10.374 1.00 94.25 71 PRO A O 1
ATOM 525 N N . MET A 1 72 ? -0.941 1.809 -10.883 1.00 92.12 72 MET A N 1
ATOM 526 C CA . MET A 1 72 ? -0.901 0.695 -11.843 1.00 92.12 72 MET A CA 1
ATOM 527 C C . MET A 1 72 ? -0.469 1.136 -13.254 1.00 92.12 72 MET A C 1
ATOM 529 O O . MET A 1 72 ? -1.029 0.689 -14.252 1.00 92.12 72 MET A O 1
ATOM 533 N N . MET A 1 73 ? 0.509 2.043 -13.348 1.00 87.62 73 MET A N 1
ATOM 534 C CA . MET A 1 73 ? 1.036 2.536 -14.633 1.00 87.62 73 MET A CA 1
ATOM 535 C C . MET A 1 73 ? 2.028 1.563 -15.290 1.00 87.62 73 MET A C 1
ATOM 537 O O . MET A 1 73 ? 2.269 1.664 -16.491 1.00 87.62 73 MET A O 1
ATOM 541 N N . ASP A 1 74 ? 2.591 0.638 -14.511 1.00 85.56 74 ASP A N 1
ATOM 542 C CA . ASP A 1 74 ? 3.518 -0.393 -14.975 1.00 85.56 74 ASP A CA 1
ATOM 543 C C . ASP A 1 74 ? 2.801 -1.746 -15.106 1.00 85.56 74 ASP A C 1
ATOM 545 O O . ASP A 1 74 ? 2.177 -2.230 -14.157 1.00 85.56 74 ASP A O 1
ATOM 549 N N . VAL A 1 75 ? 2.887 -2.354 -16.292 1.00 84.94 75 VAL A N 1
ATOM 550 C CA . VAL A 1 75 ? 2.275 -3.657 -16.594 1.00 84.94 75 VAL A CA 1
ATOM 551 C C . VAL A 1 75 ? 3.074 -4.833 -16.031 1.00 84.94 75 VAL A C 1
ATOM 553 O O . VAL A 1 75 ? 2.499 -5.904 -15.845 1.00 84.94 75 VAL A O 1
ATOM 556 N N . ASP A 1 76 ? 4.357 -4.630 -15.720 1.00 90.38 76 ASP A N 1
ATOM 557 C CA . ASP A 1 76 ? 5.267 -5.666 -15.218 1.00 90.38 76 ASP A CA 1
ATOM 558 C C . ASP A 1 76 ? 5.355 -5.687 -13.678 1.00 90.38 76 ASP A C 1
ATOM 560 O O . ASP A 1 76 ? 6.160 -6.412 -13.093 1.00 90.38 76 ASP A O 1
ATOM 564 N N . MET A 1 77 ? 4.492 -4.924 -13.000 1.00 92.25 77 MET A N 1
ATOM 565 C CA . MET A 1 77 ? 4.409 -4.865 -11.541 1.00 92.25 77 MET A CA 1
ATOM 566 C C . MET A 1 77 ? 4.231 -6.259 -10.903 1.00 92.25 77 MET A C 1
ATOM 568 O O . MET A 1 77 ? 3.260 -6.974 -11.178 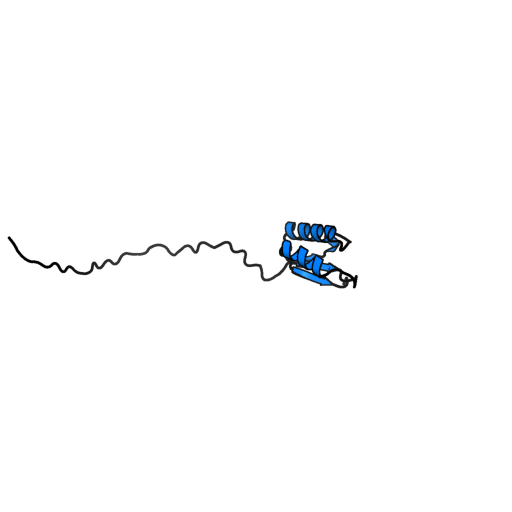1.00 92.25 77 MET A O 1
ATOM 572 N N . ASP A 1 78 ? 5.100 -6.608 -9.944 1.00 96.00 78 ASP A N 1
ATOM 573 C CA . ASP A 1 78 ? 4.981 -7.848 -9.165 1.00 96.00 78 ASP A CA 1
ATOM 574 C C . ASP A 1 78 ? 3.860 -7.755 -8.114 1.00 96.00 78 ASP A C 1
ATOM 576 O O . ASP A 1 78 ? 4.056 -7.495 -6.923 1.00 96.00 78 ASP A O 1
ATOM 580 N N . THR A 1 79 ? 2.639 -8.014 -8.571 1.00 95.25 79 THR A N 1
ATOM 581 C CA . THR A 1 79 ? 1.434 -8.033 -7.730 1.00 95.25 79 THR A CA 1
ATOM 582 C C . THR A 1 79 ? 1.482 -9.067 -6.606 1.00 95.25 79 THR A C 1
ATOM 584 O O . THR A 1 79 ? 0.830 -8.874 -5.577 1.00 95.25 79 THR A O 1
ATOM 587 N N . ARG A 1 80 ? 2.233 -10.166 -6.765 1.00 97.06 80 ARG A N 1
ATOM 588 C CA . ARG A 1 80 ? 2.315 -11.218 -5.745 1.00 97.06 80 ARG A CA 1
ATOM 589 C C . ARG A 1 80 ? 3.175 -10.756 -4.580 1.00 97.06 80 ARG A C 1
ATOM 591 O O . ARG A 1 80 ? 2.745 -10.916 -3.436 1.00 97.06 80 ARG A O 1
ATOM 598 N N . MET A 1 81 ? 4.343 -10.184 -4.869 1.00 97.75 81 MET A N 1
ATOM 599 C CA . MET A 1 81 ? 5.210 -9.586 -3.854 1.00 97.75 81 MET A CA 1
ATOM 600 C C . MET A 1 81 ? 4.460 -8.483 -3.105 1.00 97.75 81 MET A C 1
ATOM 602 O O . MET A 1 81 ? 4.355 -8.541 -1.879 1.00 97.75 81 MET A O 1
ATOM 606 N N . ILE A 1 82 ? 3.840 -7.549 -3.835 1.00 98.06 82 ILE A N 1
ATOM 607 C CA . ILE A 1 82 ? 3.134 -6.414 -3.229 1.00 98.06 82 ILE A CA 1
ATOM 608 C C . ILE A 1 82 ? 2.004 -6.888 -2.319 1.00 98.06 82 ILE A C 1
ATOM 610 O O . ILE A 1 82 ? 1.915 -6.451 -1.173 1.00 98.06 82 ILE A O 1
ATOM 614 N N . LYS A 1 83 ? 1.160 -7.815 -2.788 1.00 97.62 83 LYS A N 1
ATOM 615 C CA . LYS A 1 83 ? 0.082 -8.365 -1.959 1.00 97.62 83 LYS A CA 1
ATOM 616 C C . LYS A 1 83 ? 0.637 -9.014 -0.687 1.00 97.62 83 LYS A C 1
ATOM 618 O O . LYS A 1 83 ? 0.087 -8.785 0.385 1.00 97.62 83 LYS A O 1
ATOM 623 N N . GLY A 1 84 ? 1.713 -9.795 -0.807 1.00 98.50 84 GLY A N 1
ATOM 624 C CA . GLY A 1 84 ? 2.365 -10.437 0.334 1.00 98.50 84 GLY A CA 1
ATOM 625 C C . GLY A 1 84 ? 2.787 -9.423 1.393 1.00 98.50 84 GLY A C 1
ATOM 626 O O . GLY A 1 84 ? 2.426 -9.574 2.556 1.00 98.50 84 GLY A O 1
ATOM 627 N N . VAL A 1 85 ? 3.452 -8.343 0.977 1.00 98.62 85 VAL A N 1
ATOM 628 C CA . VAL A 1 85 ? 3.835 -7.259 1.888 1.00 98.62 85 VAL A CA 1
ATOM 629 C C . VAL A 1 85 ? 2.605 -6.599 2.512 1.00 98.62 85 VAL A C 1
ATOM 631 O O . VAL A 1 85 ? 2.561 -6.431 3.723 1.00 98.62 85 VAL A O 1
ATOM 634 N N . LEU A 1 86 ? 1.580 -6.236 1.739 1.00 98.44 86 LEU A N 1
ATOM 635 C CA . LEU A 1 86 ? 0.409 -5.531 2.284 1.00 98.44 86 LEU A CA 1
ATOM 636 C C . LEU A 1 86 ? -0.414 -6.382 3.258 1.00 98.44 86 LEU A C 1
ATOM 638 O O . LEU A 1 86 ? -0.925 -5.848 4.248 1.00 98.44 86 LEU A O 1
ATOM 642 N N . ASP A 1 87 ? -0.472 -7.697 3.040 1.00 98.38 87 ASP A N 1
ATOM 643 C CA . ASP A 1 87 ? -1.081 -8.641 3.979 1.00 98.38 87 ASP A CA 1
ATOM 644 C C . ASP A 1 87 ? -0.354 -8.625 5.342 1.00 98.38 87 ASP A C 1
ATOM 646 O O . ASP A 1 87 ? -1.020 -8.645 6.379 1.00 98.38 87 ASP A O 1
ATOM 650 N N . GLU A 1 88 ? 0.986 -8.520 5.371 1.00 98.50 88 GLU A N 1
ATOM 651 C CA . GLU A 1 88 ? 1.777 -8.441 6.618 1.00 98.50 88 GLU A CA 1
ATOM 652 C C . GLU A 1 88 ? 1.383 -7.229 7.487 1.00 98.50 88 GLU A C 1
ATOM 654 O O . GLU A 1 88 ? 1.413 -7.305 8.718 1.00 98.50 88 GLU A O 1
ATOM 659 N N . TYR A 1 89 ? 0.968 -6.122 6.864 1.00 98.19 89 TYR A N 1
ATOM 660 C CA . TYR A 1 89 ? 0.548 -4.891 7.552 1.00 98.19 89 TYR A CA 1
ATOM 661 C C . TYR A 1 89 ? -0.978 -4.787 7.741 1.00 98.19 89 TYR A C 1
ATOM 663 O O . TYR A 1 89 ? -1.473 -3.864 8.408 1.00 98.19 89 TYR A O 1
ATOM 671 N N . GLY A 1 90 ? -1.740 -5.740 7.196 1.00 97.25 90 GLY A N 1
ATOM 672 C CA . GLY A 1 90 ? -3.201 -5.728 7.201 1.00 97.25 90 GLY A CA 1
ATOM 673 C C . GLY A 1 90 ? -3.778 -4.522 6.461 1.00 97.25 90 GLY A C 1
ATOM 674 O O . GLY A 1 90 ? -4.694 -3.884 6.981 1.00 97.25 90 GLY A O 1
ATOM 675 N N . LEU A 1 91 ? -3.192 -4.177 5.311 1.00 98.06 91 LEU A N 1
ATOM 676 C CA . LEU A 1 91 ? -3.657 -3.120 4.414 1.00 98.06 91 LEU A CA 1
ATOM 677 C C . LEU A 1 91 ? -4.432 -3.729 3.246 1.00 98.06 91 LEU A C 1
ATOM 679 O O . LEU A 1 91 ? -4.030 -4.741 2.676 1.00 98.06 91 LEU A O 1
ATOM 683 N N . VAL A 1 92 ? -5.529 -3.085 2.859 1.00 97.50 92 VAL A N 1
ATOM 684 C CA . VAL A 1 92 ? -6.314 -3.469 1.685 1.00 97.50 92 VAL A CA 1
ATOM 685 C C . VAL A 1 92 ? -5.693 -2.823 0.440 1.00 97.50 92 VAL A C 1
ATOM 687 O O . VAL A 1 92 ? -5.637 -1.595 0.366 1.00 97.50 92 VAL A O 1
ATOM 690 N N . PRO A 1 93 ? -5.225 -3.598 -0.552 1.00 96.62 93 PRO A N 1
ATOM 691 C CA . PRO A 1 93 ? -4.726 -3.034 -1.800 1.00 96.62 93 PRO A CA 1
ATOM 692 C C . PRO A 1 93 ? -5.873 -2.531 -2.682 1.00 96.62 93 PRO A C 1
ATOM 694 O O . PRO 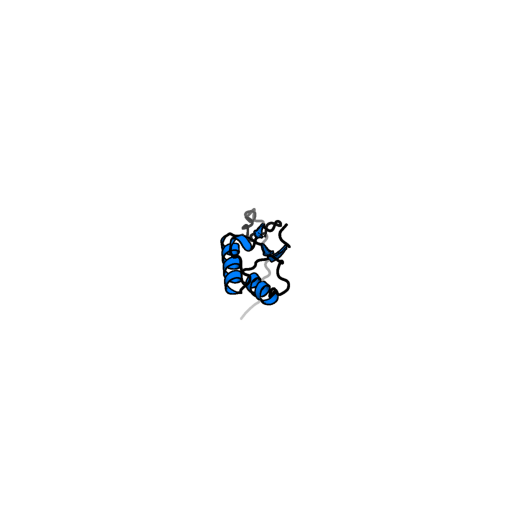A 1 93 ? -6.871 -3.225 -2.885 1.00 96.62 93 PRO A O 1
ATOM 697 N N . THR A 1 94 ? -5.691 -1.355 -3.272 1.00 96.38 94 THR A N 1
ATOM 698 C CA . THR A 1 94 ? -6.466 -0.863 -4.425 1.00 96.38 94 THR A CA 1
ATOM 699 C C . THR A 1 94 ? -5.494 -0.355 -5.487 1.00 96.38 94 THR A C 1
ATOM 701 O O . THR A 1 94 ? -4.289 -0.322 -5.241 1.00 96.38 94 THR A O 1
ATOM 704 N N . GLY A 1 95 ? -5.969 0.019 -6.672 1.00 94.31 95 GLY A N 1
ATOM 705 C CA . GLY A 1 95 ? -5.094 0.592 -7.688 1.00 94.31 95 GLY A CA 1
ATOM 706 C C . GLY A 1 95 ? -5.815 1.549 -8.618 1.00 94.31 95 GLY A C 1
ATOM 707 O O . GLY A 1 95 ? -7.021 1.418 -8.842 1.00 94.31 95 GLY A O 1
ATOM 708 N N . SER A 1 96 ? -5.062 2.503 -9.156 1.00 93.06 96 SER A N 1
ATOM 709 C CA . SER A 1 96 ? -5.539 3.479 -10.133 1.00 93.06 96 SER A CA 1
ATOM 710 C C . SER A 1 96 ? -4.532 3.677 -11.264 1.00 93.06 96 SER A C 1
ATOM 712 O O . SER A 1 96 ? -3.374 3.264 -11.186 1.00 93.06 96 SER A O 1
ATOM 714 N N . LEU A 1 97 ? -4.994 4.327 -12.333 1.00 90.62 97 LEU A N 1
ATOM 715 C CA . LEU A 1 97 ? -4.173 4.742 -13.473 1.00 90.62 97 LEU A CA 1
ATOM 716 C C . LEU A 1 97 ? -3.798 6.237 -13.409 1.00 90.62 97 LEU A C 1
ATOM 718 O O . LEU A 1 97 ? -3.432 6.810 -14.431 1.00 90.62 97 LEU A O 1
ATOM 722 N N . GLY A 1 98 ? -3.885 6.866 -12.227 1.00 73.94 98 GLY A N 1
ATOM 723 C CA . GLY A 1 98 ? -3.453 8.254 -12.009 1.00 73.94 98 GLY A CA 1
ATOM 724 C C . GLY A 1 98 ? -4.474 9.337 -12.379 1.00 73.94 98 GLY A C 1
ATOM 725 O O . GLY A 1 98 ? -4.086 10.358 -12.946 1.00 73.94 98 GLY A O 1
ATOM 726 N N . LEU A 1 99 ? -5.759 9.115 -12.075 1.00 59.66 99 LEU A N 1
ATOM 727 C CA . LEU A 1 99 ? -6.838 10.108 -12.210 1.00 59.66 99 LEU A CA 1
ATOM 728 C C . LEU A 1 99 ? -7.208 10.736 -10.865 1.00 59.66 99 LEU A C 1
ATOM 730 O O . LEU A 1 99 ? -7.250 9.980 -9.871 1.00 59.66 99 LEU A O 1
#

Organism: NCBI:txid101924

InterPro domains:
  IPR036237 Xylose isomerase-like superfamily [SSF51658] (38-95)